Protein AF-C6LKN7-F1 (afdb_monomer_lite)

Foldseek 3Di:
DLVVLVVVCVVCPLVRCLVPQQEAEEAPDPVPPCQVSNQADPVRDGSHHYHHDDPPPPVVCVVVVVVVVVVCVLVPPPDDPVVSD

Radius of gyration: 14.94 Å; chains: 1; bounding box: 34×22×37 Å

Secondary structure (DSSP, 8-state):
-HHHHHHHHHHH-HHHHHHH-SEEEE---TT---HHHHHB-TTSSB--EEEEPPTT-GGGGHHHHHHHHHHHHHS-TT--SGGG-

Sequence (85 aa):
MKEGVDILESILGTEVFRKYVHVLLTDRGTEFPAAEAMETSSDGTRRTRVFYCDPMQSGQKGTLENKHIELRYILPKGTDLMGLG

Organism: NCBI:txid478749

Structure (mmCIF, N/CA/C/O backbone):
data_AF-C6LKN7-F1
#
_entry.id   AF-C6LKN7-F1
#
loop_
_atom_site.group_PDB
_atom_site.id
_atom_site.type_symbol
_atom_site.label_atom_id
_atom_site.label_alt_id
_atom_site.label_comp_id
_atom_site.label_asym_id
_atom_site.label_entity_id
_atom_site.label_seq_id
_atom_site.pdbx_PDB_ins_code
_atom_site.Cartn_x
_atom_site.Cartn_y
_atom_site.Cartn_z
_atom_site.occupancy
_atom_site.B_iso_or_equiv
_atom_site.auth_seq_id
_atom_site.auth_comp_id
_atom_site.auth_asym_id
_atom_site.auth_atom_id
_atom_site.pdbx_PDB_model_num
ATOM 1 N N . MET A 1 1 ? -0.563 8.904 -1.543 1.00 73.81 1 MET A N 1
ATOM 2 C CA . MET A 1 1 ? -0.682 7.483 -1.136 1.00 73.81 1 MET A CA 1
ATOM 3 C C . MET A 1 1 ? -1.973 7.152 -0.390 1.00 73.81 1 MET A C 1
ATOM 5 O O . MET A 1 1 ? -2.611 6.201 -0.810 1.00 73.81 1 MET A O 1
ATOM 9 N N . LYS A 1 2 ? -2.412 7.913 0.632 1.00 75.94 2 LYS A N 1
ATOM 10 C CA . LYS A 1 2 ? -3.731 7.701 1.277 1.00 75.94 2 LYS A CA 1
ATOM 11 C C . LYS A 1 2 ? -4.876 7.597 0.257 1.00 75.94 2 LYS A C 1
ATOM 13 O O . LYS A 1 2 ? -5.573 6.594 0.240 1.00 75.94 2 LYS A O 1
ATOM 18 N N . GLU A 1 3 ? -4.986 8.580 -0.636 1.00 80.88 3 GLU A N 1
ATOM 19 C CA . GLU A 1 3 ? -6.006 8.598 -1.696 1.00 80.88 3 GLU A CA 1
ATOM 20 C C . GLU A 1 3 ? -5.958 7.351 -2.586 1.00 80.88 3 GLU A C 1
ATOM 22 O O . GLU A 1 3 ? -6.993 6.832 -2.974 1.00 80.88 3 GLU A O 1
ATOM 27 N N . GLY A 1 4 ? -4.766 6.814 -2.864 1.00 83.50 4 GLY A N 1
ATOM 28 C CA . GLY A 1 4 ? -4.624 5.582 -3.641 1.00 83.50 4 GLY A CA 1
ATOM 29 C C . GLY A 1 4 ? -5.193 4.360 -2.918 1.00 83.50 4 GLY A C 1
ATOM 30 O O . GLY A 1 4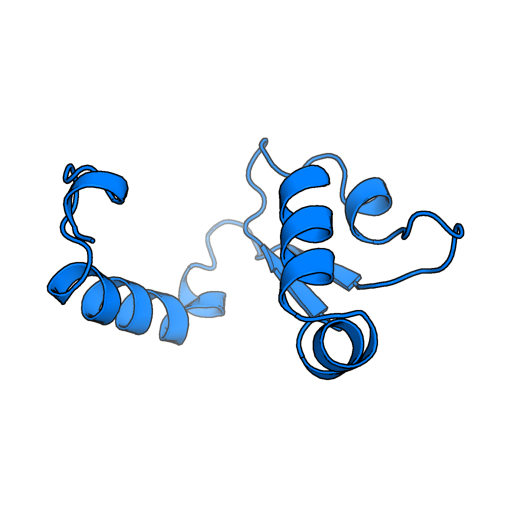 ? -5.824 3.515 -3.547 1.00 83.50 4 GLY A O 1
ATOM 31 N N . VAL A 1 5 ? -5.018 4.282 -1.596 1.00 84.50 5 VAL A N 1
ATOM 32 C CA . VAL A 1 5 ? -5.618 3.218 -0.776 1.00 84.50 5 VAL A CA 1
ATOM 33 C C . VAL A 1 5 ? -7.136 3.397 -0.691 1.00 84.50 5 VAL A C 1
ATOM 35 O O . VAL A 1 5 ? -7.859 2.413 -0.808 1.00 84.50 5 VAL A O 1
ATOM 38 N N . ASP A 1 6 ? -7.620 4.636 -0.572 1.00 85.31 6 ASP A N 1
ATOM 39 C CA . ASP A 1 6 ? -9.055 4.958 -0.572 1.00 85.31 6 ASP A CA 1
ATOM 40 C C . ASP A 1 6 ? -9.717 4.566 -1.908 1.00 85.31 6 ASP A C 1
ATOM 42 O O . ASP A 1 6 ? -10.776 3.940 -1.923 1.00 85.31 6 ASP A O 1
ATOM 46 N N . ILE A 1 7 ? -9.066 4.864 -3.038 1.00 88.50 7 ILE A N 1
ATOM 47 C CA . ILE A 1 7 ? -9.522 4.461 -4.375 1.00 88.50 7 ILE A CA 1
ATOM 48 C C . ILE A 1 7 ? -9.534 2.934 -4.499 1.00 88.50 7 ILE A C 1
ATOM 50 O O . ILE A 1 7 ? -10.511 2.366 -4.982 1.00 88.50 7 ILE A O 1
ATOM 54 N N . LEU A 1 8 ? -8.481 2.252 -4.039 1.00 86.31 8 LEU A N 1
ATOM 55 C CA . LEU A 1 8 ? -8.406 0.790 -4.083 1.00 86.31 8 LEU A CA 1
ATOM 56 C C . LEU A 1 8 ? -9.523 0.136 -3.256 1.00 86.31 8 LEU A C 1
ATOM 58 O O . LEU A 1 8 ? -10.151 -0.819 -3.713 1.00 86.31 8 LEU A O 1
ATOM 62 N N . GLU A 1 9 ? -9.793 0.662 -2.062 1.00 86.69 9 GLU A N 1
ATOM 63 C CA . GLU A 1 9 ? -10.902 0.225 -1.212 1.00 86.69 9 GLU A CA 1
ATOM 64 C C . GLU A 1 9 ? -12.259 0.490 -1.879 1.00 86.69 9 GLU A C 1
ATOM 66 O O . GLU A 1 9 ? -13.131 -0.378 -1.840 1.00 86.69 9 GLU A O 1
ATOM 71 N N . SER A 1 10 ? -12.420 1.624 -2.569 1.00 88.56 10 SER A N 1
ATOM 72 C CA . SER A 1 10 ? -13.635 1.935 -3.330 1.00 88.56 10 SER A CA 1
ATOM 73 C C . SER A 1 10 ? -13.848 1.019 -4.539 1.00 88.56 10 SER A C 1
ATOM 75 O O . SER A 1 10 ? -14.996 0.726 -4.862 1.00 88.56 10 SER A O 1
ATOM 77 N N . ILE A 1 11 ? -12.784 0.588 -5.223 1.00 89.81 11 ILE A N 1
ATOM 78 C CA . ILE A 1 11 ? -12.878 -0.294 -6.399 1.00 89.81 11 ILE A CA 1
ATOM 79 C C . ILE A 1 11 ? -13.187 -1.734 -5.976 1.00 89.81 11 ILE A C 1
ATOM 81 O O . ILE A 1 11 ? -14.014 -2.399 -6.596 1.00 89.81 11 ILE A O 1
ATOM 85 N N . LEU A 1 12 ? -12.514 -2.232 -4.935 1.00 87.50 12 LEU A N 1
ATOM 86 C CA . LEU A 1 12 ? -12.670 -3.615 -4.472 1.00 87.50 12 LEU A CA 1
ATOM 87 C C . LEU A 1 12 ? -13.898 -3.807 -3.570 1.00 87.50 12 LEU A C 1
ATOM 89 O O . LEU A 1 12 ? -14.434 -4.911 -3.488 1.00 87.50 12 LEU A O 1
ATOM 93 N N . GLY A 1 13 ? -14.326 -2.750 -2.879 1.00 88.31 13 GLY A N 1
ATOM 94 C CA . GLY A 1 13 ? -15.292 -2.820 -1.789 1.00 88.31 13 GLY A CA 1
ATOM 95 C C . GLY A 1 13 ? -14.655 -3.286 -0.474 1.00 88.31 13 GLY A C 1
ATOM 96 O O . GLY A 1 13 ? -13.671 -4.030 -0.447 1.00 88.31 13 GLY A O 1
ATOM 97 N N . THR A 1 14 ? -15.245 -2.870 0.649 1.00 86.00 14 THR A N 1
ATOM 98 C CA . THR A 1 14 ? -14.684 -3.059 1.999 1.00 86.00 14 THR A CA 1
ATOM 99 C C . THR A 1 14 ? -14.423 -4.525 2.360 1.00 86.00 14 THR A C 1
ATOM 101 O O . THR A 1 14 ? -13.426 -4.833 3.011 1.00 86.00 14 THR A O 1
ATOM 104 N N . GLU A 1 15 ? -15.291 -5.451 1.943 1.00 86.50 15 GLU A N 1
ATOM 105 C CA . GLU A 1 15 ? -15.165 -6.874 2.287 1.00 86.50 15 GLU A CA 1
ATOM 106 C C . GLU A 1 15 ? -13.961 -7.530 1.590 1.00 86.50 15 GLU A C 1
ATOM 108 O O . GLU A 1 15 ? -13.127 -8.174 2.233 1.00 86.50 15 GLU A O 1
ATOM 113 N N . VAL A 1 16 ? -13.820 -7.302 0.280 1.00 88.69 16 VAL A N 1
ATOM 114 C CA . VAL A 1 16 ? -12.705 -7.814 -0.531 1.00 88.69 16 VAL A CA 1
ATOM 115 C C . VAL A 1 16 ? -11.402 -7.145 -0.111 1.00 88.69 16 VAL A C 1
ATOM 117 O O . VAL A 1 16 ? -10.387 -7.822 0.062 1.00 88.69 16 VAL A O 1
ATOM 120 N N . PHE A 1 17 ? -11.434 -5.832 0.121 1.00 88.06 17 PHE A N 1
ATOM 121 C CA . PHE A 1 17 ? -10.272 -5.088 0.585 1.00 88.06 17 PHE A CA 1
ATOM 122 C C . PHE A 1 17 ? -9.756 -5.639 1.918 1.00 88.06 17 PHE A C 1
ATOM 124 O O . PHE A 1 17 ? -8.578 -5.970 2.029 1.00 88.06 17 PHE A O 1
ATOM 131 N N . ARG A 1 18 ? -10.629 -5.846 2.910 1.00 85.06 18 ARG A N 1
ATOM 132 C CA . ARG A 1 18 ? -10.228 -6.428 4.202 1.00 85.06 18 ARG A CA 1
ATOM 133 C C . ARG A 1 18 ? -9.702 -7.856 4.074 1.00 85.06 18 ARG A C 1
ATOM 135 O O . ARG A 1 18 ? -8.812 -8.239 4.828 1.00 85.06 18 ARG A O 1
ATOM 142 N N . LYS A 1 19 ? -10.223 -8.640 3.126 1.00 87.25 19 LYS A N 1
ATOM 143 C CA . LYS A 1 19 ? -9.786 -10.022 2.896 1.00 87.25 19 LYS A CA 1
ATOM 144 C C . LYS A 1 19 ? -8.401 -10.111 2.253 1.00 87.25 19 LYS A C 1
ATOM 146 O O . LYS A 1 19 ? -7.600 -10.944 2.667 1.00 87.25 19 LYS A O 1
ATOM 151 N N . TYR A 1 20 ? -8.122 -9.287 1.244 1.00 86.50 20 TYR A N 1
ATOM 152 C CA . TYR A 1 20 ? -6.900 -9.405 0.434 1.00 86.50 20 TYR A CA 1
ATOM 153 C C . TYR A 1 20 ? -5.835 -8.356 0.768 1.00 86.50 20 TYR A C 1
ATOM 155 O O . TYR A 1 20 ? -4.644 -8.642 0.684 1.00 86.50 20 TYR A O 1
ATOM 163 N N . VAL A 1 21 ? -6.241 -7.165 1.205 1.00 85.44 21 VAL A N 1
ATOM 164 C CA . VAL A 1 21 ? -5.374 -6.003 1.472 1.00 85.44 21 VAL A CA 1
ATOM 165 C C . VAL A 1 21 ? -5.243 -5.751 2.980 1.00 85.44 21 VAL A C 1
ATOM 167 O O . VAL A 1 21 ? -5.082 -4.628 3.447 1.00 85.44 21 VAL A O 1
ATOM 170 N N . HIS A 1 22 ? -5.277 -6.818 3.780 1.00 85.44 22 HIS A N 1
ATOM 171 C CA . HIS A 1 22 ? -5.069 -6.747 5.232 1.00 85.44 22 HIS A CA 1
ATOM 172 C C . HIS A 1 22 ? -3.653 -6.278 5.636 1.00 85.44 22 HIS A C 1
ATOM 174 O O . HIS A 1 22 ? -3.452 -5.757 6.735 1.00 85.44 22 HIS A O 1
ATOM 180 N N . VAL A 1 23 ? -2.676 -6.481 4.748 1.00 87.44 23 VAL A N 1
ATOM 181 C CA . VAL A 1 23 ? -1.247 -6.217 4.931 1.00 87.44 23 VAL A CA 1
ATOM 182 C C . VAL A 1 23 ? -0.736 -5.581 3.646 1.00 87.44 23 VAL A C 1
ATOM 184 O O . VAL A 1 23 ? -0.860 -6.168 2.570 1.00 87.44 23 VAL A O 1
ATOM 187 N N . LEU A 1 24 ? -0.154 -4.394 3.770 1.00 86.38 24 LEU A N 1
ATOM 188 C CA . LEU A 1 24 ? 0.436 -3.638 2.677 1.00 86.38 24 LEU A CA 1
ATOM 189 C C . LEU A 1 24 ? 1.945 -3.540 2.913 1.00 86.38 24 LEU A C 1
ATOM 191 O O . LEU A 1 24 ? 2.382 -2.894 3.859 1.00 86.38 24 LEU A O 1
ATOM 195 N N . LEU A 1 25 ? 2.743 -4.183 2.063 1.00 84.44 25 LEU A N 1
ATOM 196 C CA . LEU A 1 25 ? 4.203 -4.113 2.128 1.00 84.44 25 LEU A CA 1
ATOM 197 C C . LEU A 1 25 ? 4.719 -3.126 1.075 1.00 84.44 25 LEU A C 1
ATOM 199 O O . LEU A 1 25 ? 4.579 -3.372 -0.126 1.00 84.44 25 LEU A O 1
ATOM 203 N N . THR A 1 26 ? 5.321 -2.021 1.508 1.00 80.56 26 THR A N 1
ATOM 204 C CA . THR A 1 26 ? 5.839 -0.967 0.621 1.00 80.56 26 THR A CA 1
ATOM 205 C C . THR A 1 26 ? 7.330 -0.749 0.824 1.00 80.56 26 THR A C 1
ATOM 207 O O . THR A 1 26 ? 7.928 -1.202 1.798 1.00 80.56 26 THR A O 1
ATOM 210 N N . ASP A 1 27 ? 7.958 -0.044 -0.109 1.00 77.75 27 ASP A N 1
ATOM 211 C CA . ASP A 1 27 ? 9.333 0.409 0.077 1.00 77.75 27 ASP A CA 1
ATOM 212 C C . ASP A 1 27 ? 9.360 1.605 1.034 1.00 77.75 27 ASP A C 1
ATOM 214 O O . ASP A 1 27 ? 8.382 2.351 1.154 1.00 77.75 27 ASP A O 1
ATOM 218 N N . ARG A 1 28 ? 10.487 1.816 1.719 1.00 73.88 28 ARG A N 1
ATOM 219 C CA . ARG A 1 28 ? 10.700 2.974 2.606 1.00 73.88 28 ARG A CA 1
ATOM 220 C C . ARG A 1 28 ? 11.034 4.244 1.805 1.00 73.88 28 ARG A C 1
ATOM 222 O O . ARG A 1 28 ? 11.978 4.965 2.117 1.00 73.88 28 ARG A O 1
ATOM 229 N N . GLY A 1 29 ? 10.287 4.486 0.732 1.00 70.31 29 GLY A N 1
ATOM 230 C CA . GLY A 1 29 ? 10.388 5.710 -0.055 1.00 70.31 29 GLY A CA 1
ATOM 231 C C . GLY A 1 29 ? 9.852 6.906 0.730 1.00 70.31 29 GLY A C 1
ATOM 232 O O . GLY A 1 29 ? 8.932 6.773 1.539 1.00 70.31 29 GLY A O 1
ATOM 233 N N . THR A 1 30 ? 10.384 8.095 0.458 1.00 67.94 30 THR A N 1
ATOM 234 C CA . THR A 1 30 ? 9.899 9.366 1.031 1.00 67.94 30 THR A CA 1
ATOM 235 C C . THR A 1 30 ? 8.450 9.687 0.653 1.00 67.94 30 THR A C 1
ATOM 237 O O . THR A 1 30 ? 7.857 10.586 1.238 1.00 67.94 30 THR A O 1
ATOM 240 N N . GLU A 1 31 ? 7.869 8.938 -0.286 1.00 67.44 31 GLU A N 1
ATOM 241 C CA . GLU A 1 31 ? 6.473 9.023 -0.729 1.00 67.44 31 GLU A CA 1
ATOM 242 C C . GLU A 1 31 ? 5.472 8.356 0.236 1.00 67.44 31 GLU A C 1
ATOM 244 O O . GLU A 1 31 ? 4.260 8.564 0.118 1.00 67.44 31 GLU A O 1
ATOM 249 N N . PHE A 1 32 ? 5.957 7.593 1.226 1.00 67.81 32 PHE A N 1
ATOM 250 C CA . PHE A 1 32 ? 5.129 6.861 2.194 1.00 67.81 32 PHE A CA 1
ATOM 251 C C . PHE A 1 32 ? 5.260 7.340 3.660 1.00 67.81 32 PHE A C 1
ATOM 253 O O . PHE A 1 32 ? 5.274 6.495 4.558 1.00 67.81 32 PHE A O 1
ATOM 260 N N . PRO A 1 33 ? 5.339 8.649 3.974 1.00 64.62 33 PRO A N 1
ATOM 261 C CA . PRO A 1 33 ? 5.589 9.103 5.343 1.00 64.62 33 PRO A CA 1
ATOM 262 C C . PRO A 1 33 ? 4.358 8.959 6.255 1.00 64.62 33 PRO A C 1
ATOM 264 O O . PRO A 1 33 ? 4.490 8.952 7.473 1.00 64.62 33 PRO A O 1
ATOM 267 N N . ALA A 1 34 ? 3.158 8.825 5.681 1.00 73.69 34 ALA A N 1
ATOM 268 C CA . ALA A 1 34 ? 1.890 8.829 6.408 1.00 73.69 34 ALA A CA 1
ATOM 269 C C . ALA A 1 34 ? 1.285 7.419 6.549 1.00 73.69 34 ALA A C 1
ATOM 271 O O . ALA A 1 34 ? 0.154 7.182 6.122 1.00 73.69 34 ALA A O 1
ATOM 272 N N . ALA A 1 35 ? 2.040 6.477 7.129 1.00 77.44 35 ALA A N 1
ATOM 273 C CA . ALA A 1 35 ? 1.573 5.105 7.376 1.00 77.44 35 ALA A CA 1
ATOM 274 C C . ALA A 1 35 ? 0.254 5.091 8.158 1.00 77.44 35 ALA A C 1
ATOM 276 O O . ALA A 1 35 ? -0.709 4.455 7.747 1.00 77.44 35 ALA A O 1
ATOM 277 N N . GLU A 1 36 ? 0.174 5.886 9.221 1.00 78.00 36 GLU A N 1
ATOM 278 C CA . GLU A 1 36 ? -1.003 5.976 10.087 1.00 78.00 36 GLU A CA 1
ATOM 279 C C . GLU A 1 36 ? -2.266 6.424 9.330 1.00 78.00 36 GLU A C 1
ATOM 281 O O . GLU A 1 36 ? -3.345 5.857 9.509 1.00 78.00 36 GLU A O 1
ATOM 286 N N . ALA A 1 37 ? -2.123 7.377 8.404 1.00 80.06 37 ALA A N 1
ATOM 287 C CA . ALA A 1 37 ? -3.223 7.831 7.557 1.00 80.06 37 ALA A CA 1
ATOM 288 C C . ALA A 1 37 ? -3.641 6.781 6.512 1.00 80.06 37 ALA A C 1
ATOM 290 O O . ALA A 1 37 ? -4.779 6.797 6.049 1.00 80.06 37 ALA A O 1
ATOM 291 N N . MET A 1 38 ? -2.737 5.879 6.119 1.00 81.44 38 MET A N 1
ATOM 292 C CA . MET A 1 38 ? -3.049 4.756 5.228 1.00 81.44 38 MET A CA 1
ATOM 293 C C . MET A 1 38 ? -3.696 3.592 5.985 1.00 81.44 38 MET A C 1
ATOM 295 O O . MET A 1 38 ? -4.585 2.938 5.448 1.00 81.44 38 MET A O 1
ATOM 299 N N . GLU A 1 39 ? -3.288 3.348 7.228 1.00 85.75 39 GLU A N 1
ATOM 300 C CA . GLU A 1 39 ? -3.851 2.295 8.076 1.00 85.75 39 GLU A CA 1
ATOM 301 C C . GLU A 1 39 ? -5.262 2.614 8.573 1.00 85.75 39 GLU A C 1
ATOM 303 O O . GLU A 1 39 ? -6.029 1.691 8.847 1.00 85.75 39 GLU A O 1
ATOM 308 N N . THR A 1 40 ? -5.611 3.896 8.681 1.00 84.19 40 THR A N 1
ATOM 309 C CA . THR A 1 40 ? -6.885 4.356 9.248 1.00 84.19 40 THR A CA 1
ATOM 310 C C . THR A 1 40 ? -7.923 4.596 8.152 1.00 84.19 40 THR A C 1
ATOM 312 O O . THR A 1 40 ? -7.650 5.279 7.165 1.00 84.19 40 THR A O 1
ATOM 315 N N . SER A 1 41 ? -9.116 4.024 8.318 1.00 78.12 41 SER A N 1
ATOM 316 C CA . SER A 1 41 ? -10.275 4.264 7.452 1.00 78.12 41 SER A CA 1
ATOM 317 C C . SER A 1 41 ? -11.033 5.527 7.871 1.00 78.12 41 SER A C 1
ATOM 319 O O . SER A 1 41 ? -10.779 6.110 8.927 1.00 78.12 41 SER A O 1
ATOM 321 N N . SER A 1 42 ? -11.980 5.970 7.046 1.00 74.56 42 SER A N 1
ATOM 322 C CA . SER A 1 42 ? -12.804 7.158 7.301 1.00 74.56 42 SER A CA 1
ATOM 323 C C . SER A 1 42 ? -13.635 7.068 8.585 1.00 74.56 42 SER A C 1
ATOM 325 O O . SER A 1 42 ? -14.007 8.096 9.138 1.00 74.56 42 SER A O 1
ATOM 327 N N . ASP A 1 43 ? -13.916 5.855 9.063 1.00 77.88 43 ASP A N 1
ATOM 328 C CA . ASP A 1 43 ? -14.631 5.582 10.315 1.00 77.88 43 ASP A CA 1
ATOM 329 C C . ASP A 1 43 ? -13.711 5.565 11.555 1.00 77.88 43 ASP A C 1
ATOM 331 O O . ASP A 1 43 ? -14.167 5.299 12.666 1.00 77.88 43 ASP A O 1
ATOM 335 N N . GLY A 1 44 ? -12.413 5.839 11.382 1.00 76.06 44 GLY A N 1
ATOM 336 C CA . GLY A 1 44 ? -11.412 5.785 12.448 1.00 76.06 44 GLY A CA 1
ATOM 337 C C . GLY A 1 4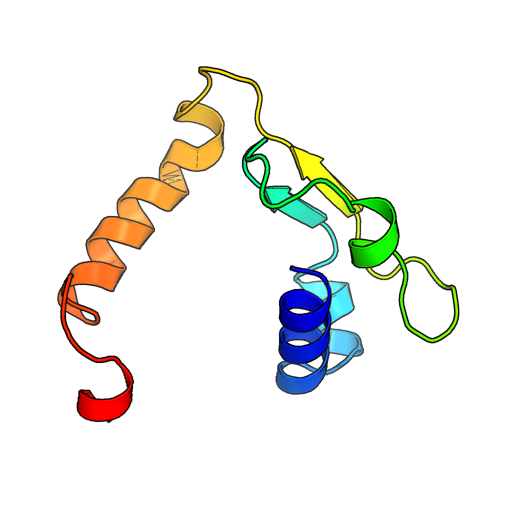4 ? -10.966 4.366 12.809 1.00 76.06 44 GLY A C 1
ATOM 338 O O . GLY A 1 44 ? -10.120 4.198 13.688 1.00 76.06 44 GLY A O 1
ATOM 339 N N . THR A 1 45 ? -11.490 3.334 12.141 1.00 82.94 45 THR A N 1
ATOM 340 C CA . THR A 1 45 ? -11.043 1.955 12.344 1.00 82.94 45 THR A CA 1
ATOM 341 C C . THR A 1 45 ? -9.788 1.664 11.531 1.00 82.94 45 THR A C 1
ATOM 343 O O . THR A 1 45 ? -9.521 2.268 10.490 1.00 82.94 45 THR A O 1
ATOM 346 N N . ARG A 1 46 ? -8.987 0.704 11.998 1.00 82.62 46 ARG A N 1
ATOM 347 C CA . ARG A 1 46 ? -7.810 0.253 11.255 1.00 82.62 46 ARG A CA 1
ATOM 348 C C . ARG A 1 46 ? -8.246 -0.663 10.108 1.00 82.62 46 ARG A C 1
ATOM 350 O O . ARG A 1 46 ? -8.751 -1.758 10.355 1.00 82.62 46 ARG A O 1
ATOM 357 N N . ARG A 1 47 ? -8.030 -0.234 8.863 1.00 85.75 47 ARG A N 1
ATOM 358 C CA . ARG A 1 47 ? -8.368 -0.990 7.640 1.00 85.75 47 ARG A CA 1
ATOM 359 C C . ARG A 1 47 ? -7.259 -1.897 7.125 1.00 85.75 47 ARG A C 1
ATOM 361 O O . ARG A 1 47 ? -7.558 -2.925 6.529 1.00 85.75 47 ARG A O 1
ATOM 368 N N . THR A 1 48 ? -5.997 -1.534 7.333 1.00 86.88 48 THR A N 1
ATOM 369 C CA . THR A 1 48 ? -4.837 -2.308 6.873 1.00 86.88 48 THR A CA 1
ATOM 370 C C . THR A 1 48 ? -3.642 -2.062 7.788 1.00 86.88 48 THR A C 1
ATOM 372 O O . THR A 1 48 ? -3.681 -1.166 8.633 1.00 86.88 48 THR A O 1
ATOM 375 N N . ARG A 1 49 ? -2.595 -2.874 7.648 1.00 88.00 49 ARG A N 1
ATOM 376 C CA . ARG A 1 49 ? -1.303 -2.692 8.319 1.00 88.00 49 ARG A CA 1
ATOM 377 C C . ARG A 1 49 ? -0.227 -2.437 7.281 1.00 88.00 49 ARG A C 1
ATOM 379 O O . ARG A 1 49 ? -0.070 -3.244 6.363 1.00 88.00 49 ARG A O 1
ATOM 386 N N . VAL A 1 50 ? 0.516 -1.351 7.442 1.00 87.38 50 VAL A N 1
ATOM 387 C CA . VAL A 1 50 ? 1.575 -0.958 6.515 1.00 87.38 50 VAL A CA 1
ATOM 388 C C . VAL A 1 50 ? 2.920 -1.418 7.066 1.00 87.38 50 VAL A C 1
ATOM 390 O O . VAL A 1 50 ? 3.313 -1.073 8.177 1.00 87.38 50 VAL A O 1
ATOM 393 N N . PHE A 1 51 ? 3.639 -2.193 6.266 1.00 85.69 51 PHE A N 1
ATOM 394 C CA . PHE A 1 51 ? 4.992 -2.648 6.548 1.00 85.69 51 PHE A CA 1
ATOM 395 C C . PHE A 1 51 ? 5.944 -2.072 5.512 1.00 85.69 51 PHE A C 1
ATOM 397 O O . PHE A 1 51 ? 5.585 -1.893 4.349 1.00 85.69 51 PHE A O 1
ATOM 404 N N . TYR A 1 52 ? 7.175 -1.821 5.937 1.00 84.31 52 TYR A N 1
ATOM 405 C CA . TYR A 1 52 ? 8.219 -1.287 5.078 1.00 84.31 52 TYR A CA 1
ATOM 406 C C . TYR A 1 52 ? 9.302 -2.329 4.867 1.00 84.31 52 TYR A C 1
ATOM 408 O O . TYR A 1 52 ? 9.743 -2.953 5.831 1.00 84.31 52 TYR A O 1
ATOM 416 N N . CYS A 1 53 ? 9.748 -2.476 3.623 1.00 80.56 53 CYS A N 1
ATOM 417 C CA . CYS A 1 53 ? 10.908 -3.299 3.309 1.00 80.56 53 CYS A CA 1
ATOM 418 C C . CYS A 1 53 ? 12.179 -2.682 3.905 1.00 80.56 53 CYS A C 1
ATOM 420 O O . CYS A 1 53 ? 12.308 -1.452 4.009 1.00 80.56 53 CYS A O 1
ATOM 422 N N . ASP A 1 54 ? 13.129 -3.537 4.272 1.00 77.75 54 ASP A N 1
ATOM 423 C CA . ASP A 1 54 ? 14.404 -3.080 4.810 1.00 77.75 54 ASP A CA 1
ATOM 424 C C . ASP A 1 54 ? 15.281 -2.453 3.714 1.00 77.75 54 ASP A C 1
ATOM 426 O O . ASP A 1 54 ? 15.310 -2.940 2.575 1.00 77.75 54 ASP A O 1
ATOM 430 N N . PRO A 1 55 ? 16.032 -1.378 4.028 1.00 68.25 55 PRO A N 1
ATOM 431 C CA . PRO A 1 55 ? 16.972 -0.790 3.085 1.00 68.25 55 PRO A CA 1
ATOM 432 C C . PRO A 1 55 ? 17.948 -1.850 2.565 1.00 68.25 55 PRO A C 1
ATOM 434 O O . PRO A 1 55 ? 18.499 -2.626 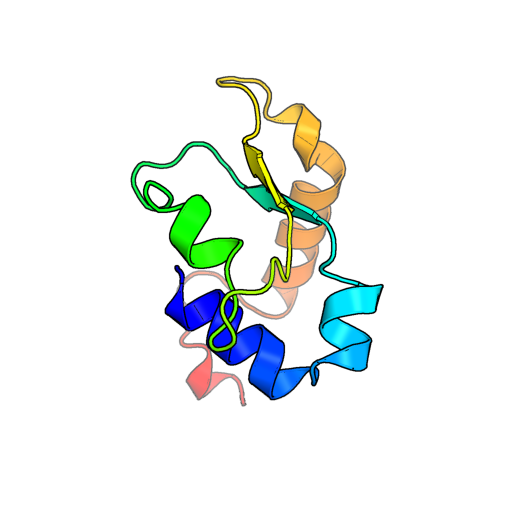3.340 1.00 68.25 55 PRO A O 1
ATOM 437 N N . MET A 1 56 ? 18.177 -1.861 1.250 1.00 66.38 56 MET A N 1
ATOM 438 C CA . MET A 1 56 ? 19.073 -2.807 0.566 1.00 66.38 56 MET A CA 1
ATOM 439 C C . MET A 1 56 ? 18.634 -4.286 0.596 1.00 66.38 56 MET A C 1
ATOM 441 O O . MET A 1 56 ? 19.386 -5.141 0.131 1.00 66.38 56 MET A O 1
ATOM 445 N N . GLN A 1 57 ? 17.413 -4.608 1.040 1.00 70.44 57 GLN A N 1
ATOM 446 C CA . GLN A 1 57 ? 16.826 -5.946 0.888 1.00 70.44 57 GLN A CA 1
ATOM 447 C C . GLN A 1 57 ? 15.848 -6.024 -0.295 1.00 70.44 57 GLN A C 1
ATOM 449 O O . GLN A 1 57 ? 14.663 -6.315 -0.139 1.00 70.44 57 GLN A O 1
ATOM 454 N N . SER A 1 58 ? 16.359 -5.852 -1.519 1.00 60.94 58 SER A N 1
ATOM 455 C CA . SER A 1 58 ? 15.566 -6.022 -2.753 1.00 60.94 58 SER A CA 1
ATOM 456 C C . SER A 1 58 ? 14.966 -7.432 -2.908 1.00 60.94 58 SER A C 1
ATOM 458 O O . SER A 1 58 ? 13.949 -7.610 -3.575 1.00 60.94 58 SER A O 1
ATOM 460 N N . GLY A 1 59 ? 15.546 -8.436 -2.238 1.00 64.12 59 GLY A N 1
ATOM 461 C CA . GLY A 1 59 ? 15.049 -9.814 -2.220 1.00 64.12 59 GLY A CA 1
ATOM 462 C C . GLY A 1 59 ? 13.719 -10.021 -1.482 1.00 64.12 59 GLY A C 1
ATOM 463 O O . GLY A 1 59 ? 13.017 -10.981 -1.795 1.00 64.12 59 GLY A O 1
ATOM 464 N N . GLN A 1 60 ? 13.315 -9.120 -0.572 1.00 67.94 60 GLN A N 1
ATOM 465 C CA . GLN A 1 60 ? 12.018 -9.208 0.132 1.00 67.94 60 GLN A CA 1
ATOM 466 C C . GLN A 1 60 ? 10.816 -9.079 -0.825 1.00 67.94 60 GLN A C 1
ATOM 468 O O . GLN A 1 60 ? 9.706 -9.491 -0.493 1.00 67.94 60 GLN A O 1
ATOM 473 N N . LYS A 1 61 ? 11.050 -8.564 -2.039 1.00 69.88 61 LYS A N 1
ATOM 474 C CA . LYS A 1 61 ? 10.070 -8.442 -3.127 1.00 69.88 61 LYS A CA 1
ATOM 475 C C . LYS A 1 61 ? 10.493 -9.213 -4.383 1.00 69.88 61 LYS A C 1
ATOM 477 O O . LYS A 1 61 ? 10.050 -8.884 -5.479 1.00 69.88 61 LYS A O 1
ATOM 482 N N . GLY A 1 62 ? 11.326 -10.250 -4.261 1.00 66.44 62 GLY A N 1
ATOM 483 C CA . GLY A 1 62 ? 11.881 -10.956 -5.425 1.00 66.44 62 GLY A CA 1
ATOM 484 C C . GLY A 1 62 ? 10.826 -11.515 -6.394 1.00 66.44 62 GLY A C 1
ATOM 485 O O . GLY A 1 62 ? 11.010 -11.473 -7.606 1.00 66.44 62 GLY A O 1
ATOM 486 N N . THR A 1 63 ? 9.675 -11.971 -5.891 1.00 74.38 63 THR A N 1
ATOM 487 C CA . THR A 1 63 ? 8.559 -12.427 -6.742 1.00 74.38 63 THR A CA 1
ATOM 488 C C . THR A 1 63 ? 7.821 -11.282 -7.438 1.00 74.38 63 THR A C 1
ATOM 490 O O . THR A 1 63 ? 7.199 -11.499 -8.477 1.00 74.38 63 THR A O 1
ATOM 493 N N . LEU A 1 64 ? 7.891 -10.065 -6.894 1.00 74.50 64 LEU A N 1
ATOM 494 C CA . LEU A 1 64 ? 7.249 -8.877 -7.450 1.00 74.50 64 LEU A CA 1
ATOM 495 C C . LEU A 1 64 ? 8.000 -8.363 -8.682 1.00 74.50 64 LEU A C 1
ATOM 497 O O . LEU A 1 64 ? 7.364 -7.936 -9.639 1.00 74.50 64 LEU A O 1
ATOM 501 N N . GLU A 1 65 ? 9.329 -8.482 -8.697 1.00 77.44 65 GLU A N 1
ATOM 502 C CA . GLU A 1 65 ? 10.157 -8.078 -9.840 1.00 77.44 65 GLU A CA 1
ATOM 503 C C . GLU A 1 65 ? 9.835 -8.889 -11.101 1.00 77.44 65 GLU A C 1
ATOM 505 O O . GLU A 1 65 ? 9.676 -8.321 -12.181 1.00 77.44 65 GLU A O 1
ATOM 510 N N . ASN A 1 66 ? 9.622 -10.202 -10.963 1.00 81.88 66 ASN A N 1
ATOM 511 C CA . ASN A 1 66 ? 9.191 -11.040 -12.086 1.00 81.88 66 ASN A CA 1
ATOM 512 C C . ASN A 1 66 ? 7.798 -10.637 -12.591 1.00 81.88 66 ASN A C 1
ATOM 514 O O . ASN A 1 66 ? 7.598 -10.502 -13.796 1.00 81.88 66 ASN A O 1
ATOM 518 N N . LYS A 1 67 ? 6.855 -10.351 -11.684 1.00 82.94 67 LYS A N 1
ATOM 519 C CA . LYS A 1 67 ? 5.521 -9.856 -12.064 1.00 82.94 67 LYS A CA 1
ATOM 520 C C . LYS A 1 67 ? 5.574 -8.482 -12.731 1.00 82.94 67 LYS A C 1
ATOM 522 O O . LYS A 1 67 ? 4.807 -8.226 -13.652 1.00 82.94 67 LYS A O 1
ATOM 527 N N . HIS A 1 68 ? 6.475 -7.598 -12.302 1.00 81.31 68 HIS A N 1
ATOM 528 C CA . HIS A 1 68 ? 6.702 -6.318 -12.973 1.00 81.31 68 HIS A CA 1
ATOM 529 C C . HIS A 1 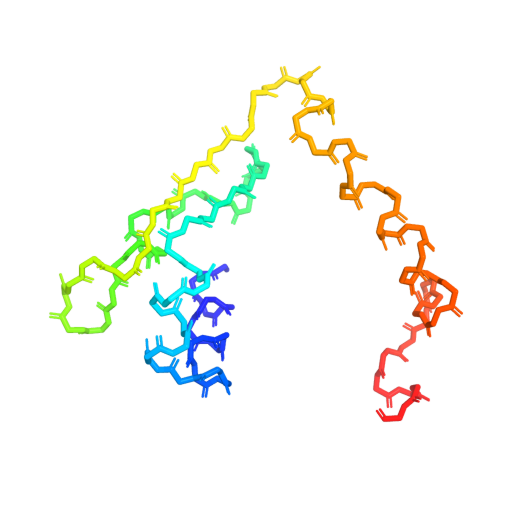68 ? 7.206 -6.512 -14.406 1.00 81.31 68 HIS A C 1
ATOM 531 O O . HIS A 1 68 ? 6.791 -5.769 -15.295 1.00 81.31 68 HIS A O 1
ATOM 537 N N . ILE A 1 69 ? 8.075 -7.498 -14.651 1.00 85.56 69 ILE A N 1
ATOM 538 C CA . ILE A 1 69 ? 8.522 -7.847 -16.007 1.00 85.56 69 ILE A CA 1
ATOM 539 C C . ILE A 1 69 ? 7.346 -8.372 -16.836 1.00 85.56 69 ILE A C 1
ATOM 541 O O . ILE A 1 69 ? 7.140 -7.893 -17.948 1.00 85.56 69 ILE A O 1
ATOM 545 N N . GLU A 1 70 ? 6.543 -9.286 -16.288 1.00 87.50 70 GLU A N 1
ATOM 546 C CA . GLU A 1 70 ? 5.352 -9.821 -16.963 1.00 87.50 70 GLU A CA 1
ATOM 547 C C . GLU A 1 70 ? 4.356 -8.714 -17.337 1.00 87.50 70 GLU A C 1
ATOM 549 O O . GLU A 1 70 ? 3.915 -8.624 -18.483 1.00 87.50 70 GLU A O 1
ATOM 554 N N . LEU A 1 71 ? 4.060 -7.810 -16.400 1.00 85.00 71 LEU A N 1
ATOM 555 C CA . LEU A 1 71 ? 3.163 -6.681 -16.640 1.00 85.00 71 LEU A CA 1
ATOM 556 C C . LEU A 1 71 ? 3.681 -5.745 -17.732 1.00 85.00 71 LEU A C 1
ATOM 558 O O . LEU A 1 71 ? 2.872 -5.196 -18.472 1.00 85.00 71 LEU A O 1
ATOM 562 N N . ARG A 1 72 ? 5.001 -5.586 -17.892 1.00 86.56 72 ARG A N 1
ATOM 563 C CA . ARG A 1 72 ? 5.573 -4.721 -18.938 1.00 86.56 72 ARG A CA 1
ATOM 564 C C . ARG A 1 72 ? 5.351 -5.220 -20.362 1.00 86.56 72 ARG A C 1
ATOM 566 O O . ARG A 1 72 ? 5.461 -4.412 -21.280 1.00 86.56 72 ARG A O 1
ATOM 573 N N . TYR A 1 73 ? 5.025 -6.497 -20.563 1.00 86.12 73 TYR A N 1
ATOM 574 C CA . TYR A 1 73 ? 4.604 -6.977 -21.884 1.00 86.12 73 TYR A CA 1
ATOM 575 C C . TYR A 1 73 ? 3.234 -6.422 -22.289 1.00 86.12 73 TYR A C 1
ATOM 577 O O . TYR A 1 73 ? 2.970 -6.272 -23.477 1.00 86.12 73 TYR A O 1
ATOM 585 N N . ILE A 1 74 ? 2.383 -6.110 -21.307 1.00 85.69 74 ILE A N 1
ATOM 586 C CA . ILE A 1 74 ? 1.033 -5.568 -21.509 1.00 85.69 74 ILE A CA 1
ATOM 587 C C . ILE A 1 74 ? 1.039 -4.041 -21.367 1.00 85.69 74 ILE A C 1
ATOM 589 O O . ILE A 1 74 ? 0.333 -3.351 -22.094 1.00 85.69 74 ILE A O 1
ATOM 593 N N . LEU A 1 75 ? 1.854 -3.516 -20.447 1.00 87.00 75 LEU A N 1
ATOM 594 C CA . LEU A 1 75 ? 1.974 -2.102 -20.096 1.00 87.00 75 LEU A CA 1
ATOM 595 C C . LEU A 1 75 ? 3.413 -1.619 -20.350 1.00 87.00 75 LEU A C 1
ATOM 597 O O . LEU A 1 75 ? 4.232 -1.577 -19.419 1.00 87.00 75 LEU A O 1
ATOM 601 N N . PRO A 1 76 ? 3.767 -1.285 -21.604 1.00 84.00 76 PRO A N 1
ATOM 602 C CA . PRO A 1 76 ? 5.126 -0.905 -21.944 1.00 84.00 76 PRO A CA 1
ATOM 603 C C . PRO A 1 76 ? 5.534 0.393 -21.247 1.00 84.00 76 PRO A C 1
ATOM 605 O O . PRO A 1 76 ? 4.738 1.299 -20.992 1.00 84.00 76 PRO A O 1
ATOM 608 N N . LYS A 1 77 ? 6.826 0.501 -20.934 1.00 81.19 77 LYS A N 1
ATOM 609 C CA . LYS A 1 77 ? 7.360 1.681 -20.256 1.00 81.19 77 LYS A CA 1
ATOM 610 C C . LYS A 1 77 ? 7.292 2.897 -21.188 1.00 81.19 77 LYS A C 1
ATOM 612 O O . LYS A 1 77 ? 7.771 2.832 -22.314 1.00 81.19 77 LYS A O 1
ATOM 617 N N . GLY A 1 78 ? 6.777 4.017 -20.681 1.00 81.25 78 GLY A N 1
ATOM 618 C CA . GLY A 1 78 ? 6.661 5.267 -21.444 1.00 81.25 78 GLY A CA 1
ATOM 619 C C . GLY A 1 78 ? 5.429 5.341 -22.347 1.00 81.25 78 GLY A C 1
ATOM 620 O O . GLY A 1 78 ? 5.304 6.294 -23.109 1.00 81.25 78 GLY A O 1
ATOM 621 N N . THR A 1 79 ? 4.529 4.362 -22.261 1.00 78.44 79 THR A N 1
ATOM 622 C CA . THR A 1 79 ? 3.243 4.391 -22.954 1.00 78.44 79 THR A CA 1
ATOM 623 C C . THR A 1 79 ? 2.176 4.989 -22.046 1.00 78.44 79 THR A C 1
ATOM 625 O O . THR A 1 79 ? 2.121 4.680 -20.855 1.00 78.44 79 THR A O 1
ATOM 628 N N . ASP A 1 80 ? 1.340 5.858 -22.610 1.00 82.12 80 ASP A N 1
ATOM 629 C CA . ASP A 1 80 ? 0.158 6.357 -21.919 1.00 82.12 80 ASP A CA 1
ATOM 630 C C . ASP A 1 80 ? -0.832 5.210 -21.702 1.00 82.12 80 ASP A 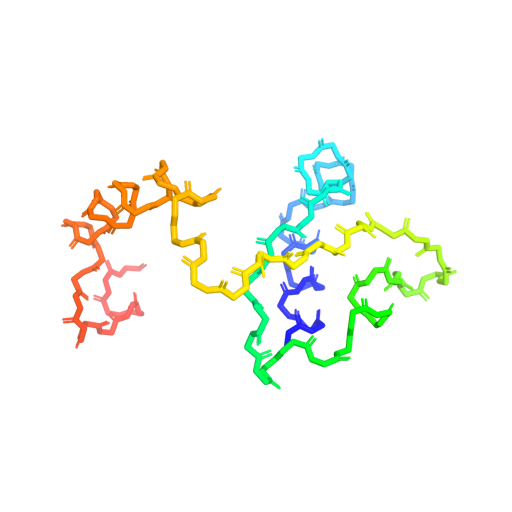C 1
ATOM 632 O O . ASP A 1 80 ? -1.280 4.571 -22.654 1.00 82.12 80 ASP A O 1
ATOM 636 N N . LEU A 1 81 ? -1.159 4.955 -20.437 1.00 81.75 81 LEU A N 1
ATOM 637 C CA . LEU A 1 81 ? -2.066 3.881 -20.050 1.00 81.75 81 LEU A CA 1
ATOM 638 C C . LEU A 1 81 ? -3.493 4.142 -20.547 1.00 81.75 81 LEU A C 1
ATOM 640 O O . LEU A 1 81 ? -4.175 3.191 -20.906 1.00 81.75 81 LEU A O 1
ATOM 644 N N . MET A 1 82 ? -3.920 5.407 -20.642 1.00 79.19 82 MET A N 1
ATOM 645 C CA . MET A 1 82 ? -5.236 5.762 -21.195 1.00 79.19 82 MET A CA 1
ATOM 646 C C . MET A 1 82 ? -5.323 5.468 -2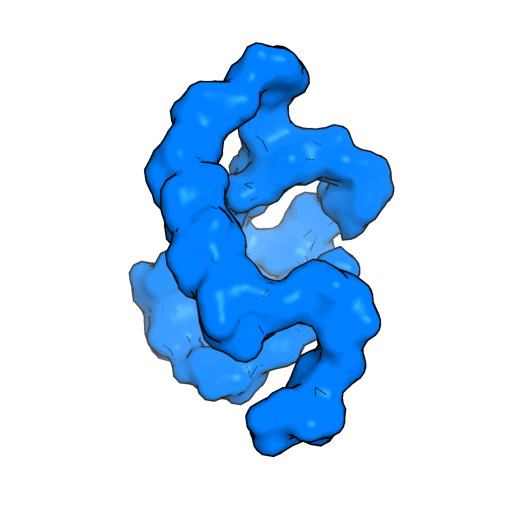2.698 1.00 79.19 82 MET A C 1
ATOM 648 O O . MET A 1 82 ? -6.395 5.174 -23.216 1.00 79.19 82 MET A O 1
ATOM 652 N N . GLY A 1 83 ? -4.192 5.523 -23.404 1.00 76.75 83 GLY A N 1
ATOM 653 C CA . GLY A 1 83 ? -4.105 5.185 -24.824 1.00 76.75 83 GLY A CA 1
ATOM 654 C C . GLY A 1 83 ? -4.088 3.681 -25.114 1.00 76.75 83 GLY A C 1
ATOM 655 O O . GLY A 1 83 ? -4.186 3.299 -26.279 1.00 76.75 83 GLY A O 1
ATOM 656 N N . LEU A 1 84 ? -3.948 2.830 -24.089 1.00 75.56 84 LEU A N 1
ATOM 657 C CA . LEU A 1 84 ? -3.918 1.370 -24.234 1.00 75.56 84 LEU A CA 1
ATOM 658 C C . LEU A 1 84 ? -5.312 0.718 -24.200 1.00 75.56 84 LEU A C 1
ATOM 660 O O . LEU A 1 84 ? -5.417 -0.451 -24.576 1.00 75.56 84 LEU A O 1
ATOM 664 N N . GLY A 1 85 ? -6.359 1.460 -23.823 1.00 61.81 85 GLY A N 1
ATOM 665 C CA . GLY A 1 85 ? -7.750 0.987 -23.795 1.00 61.81 85 GLY A CA 1
ATOM 666 C C . GLY A 1 85 ? -8.477 1.340 -22.511 1.00 61.81 85 GLY A C 1
ATOM 667 O O . GLY A 1 85 ? -8.068 0.817 -21.452 1.00 61.81 85 GLY A O 1
#

pLDDT: mean 80.1, std 7.31, range [60.94, 89.81]